Protein AF-A0A968MJY4-F1 (afdb_monomer_lite)

Sequence (87 aa):
ERTYIIDSYYGADEDVYIVYGNDNFYFDDVKTYHDGTFRFSNLVKGTYIVYALSDPSARALIPVADTIHITEDYQHIELENDLIIIK

Secondary structure (DSSP, 8-state):
---------PPSS-EEEEEETT-SS-SEEEE--TTS-----SPPSEEEEEEEEE-TTSS--EEEEEEEEE-STT-----SS------

Foldseek 3Di:
DDDDDPDDAQDFQFKKFKCFDPDPDTPDIDTAHPRNDDDDDPDDFHKMKIWGWADQDVPDTDIQIDMDGRHDPPDDDDDPDDRTHYD

pLDDT: mean 91.26, std 10.14, range [42.84, 98.0]

Radius of gyration: 13.98 Å; chains: 1; bounding box: 42×24×30 Å

Structure (mmCIF, N/CA/C/O backbone):
data_AF-A0A968MJY4-F1
#
_entry.id   AF-A0A968MJY4-F1
#
loop_
_atom_site.group_PDB
_atom_site.id
_atom_site.type_symbol
_atom_site.label_atom_id
_atom_site.label_alt_id
_atom_site.label_comp_id
_atom_site.label_asym_id
_atom_site.label_entity_id
_atom_site.label_seq_id
_atom_site.pdbx_PDB_ins_code
_atom_site.Cartn_x
_atom_site.Cartn_y
_atom_site.Cartn_z
_atom_site.occupancy
_atom_site.B_iso_or_equiv
_atom_site.auth_seq_id
_atom_site.auth_comp_id
_atom_site.auth_asym_id
_atom_site.auth_atom_id
_atom_site.pdbx_PDB_model_num
ATOM 1 N N . GLU A 1 1 ? 28.381 -2.489 -3.801 1.00 42.84 1 GLU A N 1
ATOM 2 C CA . GLU A 1 1 ? 28.111 -1.344 -4.700 1.00 42.84 1 GLU A CA 1
ATOM 3 C C . GLU A 1 1 ? 27.008 -0.488 -4.088 1.00 42.84 1 GLU A C 1
ATOM 5 O O . GLU A 1 1 ? 26.235 -1.022 -3.301 1.00 42.84 1 GLU A O 1
ATOM 10 N N . ARG A 1 2 ? 26.970 0.823 -4.359 1.00 48.16 2 ARG A N 1
ATOM 11 C CA . ARG A 1 2 ? 25.850 1.694 -3.964 1.00 48.16 2 ARG A CA 1
ATOM 12 C C . ARG A 1 2 ? 24.985 1.914 -5.199 1.00 48.16 2 ARG A C 1
ATOM 14 O O . ARG A 1 2 ? 25.474 2.477 -6.173 1.00 48.16 2 ARG A O 1
ATOM 21 N N . THR A 1 3 ? 23.748 1.438 -5.164 1.00 57.75 3 THR A N 1
ATOM 22 C CA . THR A 1 3 ? 22.758 1.713 -6.207 1.00 57.75 3 THR A CA 1
ATOM 23 C C . THR A 1 3 ? 22.215 3.120 -5.991 1.00 57.75 3 THR A C 1
ATOM 25 O O . THR A 1 3 ? 21.900 3.492 -4.861 1.00 57.75 3 THR A O 1
ATOM 28 N N . TYR A 1 4 ? 22.141 3.907 -7.059 1.00 61.91 4 TYR A N 1
ATOM 29 C CA . TYR A 1 4 ? 21.552 5.242 -7.045 1.00 61.91 4 TYR A CA 1
ATOM 30 C C . TYR A 1 4 ? 20.236 5.186 -7.814 1.00 61.91 4 TYR A C 1
ATOM 32 O O . TYR A 1 4 ? 20.186 4.595 -8.893 1.00 61.91 4 TYR A O 1
AT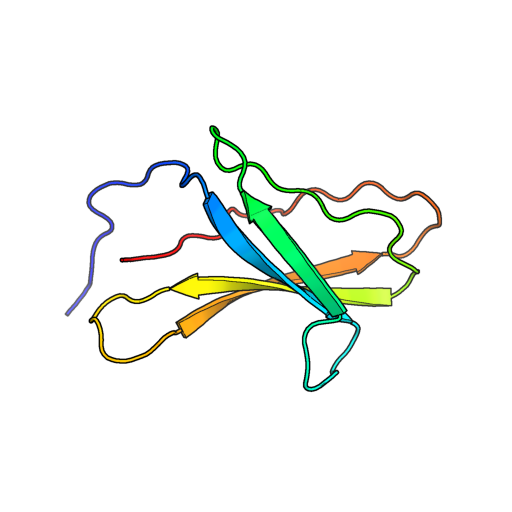OM 40 N N . ILE A 1 5 ? 19.185 5.793 -7.260 1.00 69.75 5 ILE A N 1
ATOM 41 C CA . ILE A 1 5 ? 17.947 6.038 -8.001 1.00 69.75 5 ILE A CA 1
ATOM 42 C C . ILE A 1 5 ? 18.285 7.086 -9.061 1.00 69.75 5 ILE A C 1
ATOM 44 O O . ILE A 1 5 ? 18.714 8.190 -8.724 1.00 69.75 5 ILE A O 1
ATOM 48 N N . ILE A 1 6 ? 18.180 6.701 -10.331 1.00 70.81 6 ILE A N 1
ATOM 49 C CA . ILE A 1 6 ? 18.479 7.585 -11.464 1.00 70.81 6 ILE A CA 1
ATOM 50 C C . ILE A 1 6 ? 17.286 8.477 -11.817 1.00 70.81 6 ILE A C 1
ATOM 52 O O . ILE A 1 6 ? 17.492 9.601 -12.263 1.00 70.81 6 ILE A O 1
ATOM 56 N N . ASP A 1 7 ? 16.070 7.973 -11.603 1.00 74.56 7 ASP A N 1
ATOM 57 C CA . ASP A 1 7 ? 14.802 8.649 -11.853 1.00 74.56 7 ASP A CA 1
ATOM 58 C C . ASP A 1 7 ? 13.674 7.903 -11.117 1.00 74.56 7 ASP A C 1
ATOM 60 O O . ASP A 1 7 ? 13.808 6.710 -10.826 1.00 74.56 7 ASP A O 1
ATOM 64 N N . SER A 1 8 ? 12.574 8.590 -10.819 1.00 83.25 8 SER A N 1
ATOM 65 C CA . SER A 1 8 ? 11.368 7.998 -10.232 1.00 83.25 8 SER A CA 1
ATOM 66 C C . SER A 1 8 ? 10.129 8.714 -10.749 1.00 83.25 8 SER A C 1
ATOM 68 O O . SER A 1 8 ? 10.072 9.943 -10.742 1.00 83.25 8 SER A O 1
ATOM 70 N N . TYR A 1 9 ? 9.116 7.947 -11.134 1.00 84.94 9 TYR A N 1
ATOM 71 C CA . TYR A 1 9 ? 7.825 8.454 -11.584 1.00 84.94 9 TYR A CA 1
ATOM 72 C C . TYR A 1 9 ? 6.699 7.718 -10.862 1.00 84.94 9 TYR A C 1
ATOM 74 O O . TYR A 1 9 ? 6.870 6.582 -10.419 1.00 84.94 9 TYR A O 1
ATOM 82 N N . TYR A 1 10 ? 5.539 8.360 -10.762 1.00 89.62 10 TYR A N 1
ATOM 83 C CA . TYR A 1 10 ? 4.344 7.718 -10.236 1.00 89.62 10 TYR A CA 1
ATOM 84 C C . TYR A 1 10 ? 3.866 6.625 -11.202 1.00 89.62 10 TYR A C 1
ATOM 86 O O . TYR A 1 10 ? 3.546 6.903 -12.359 1.00 89.62 10 TYR A O 1
ATOM 94 N N . GLY A 1 11 ? 3.880 5.374 -10.737 1.00 87.50 11 GLY A N 1
ATOM 95 C CA . GLY A 1 11 ? 3.524 4.203 -11.536 1.00 87.50 11 GLY A CA 1
ATOM 96 C C . GLY A 1 11 ? 2.020 3.960 -11.533 1.00 87.50 11 GLY A C 1
ATOM 97 O O . GLY A 1 11 ? 1.431 3.802 -10.467 1.00 87.50 11 GLY A O 1
ATOM 98 N N . ALA A 1 12 ? 1.407 3.918 -12.714 1.00 93.12 12 ALA A N 1
ATOM 99 C CA . ALA A 1 12 ? 0.006 3.542 -12.899 1.00 93.12 12 ALA A CA 1
ATOM 100 C C . ALA A 1 12 ? -0.152 2.022 -13.070 1.00 93.12 12 ALA A C 1
ATOM 102 O O . ALA A 1 12 ? 0.745 1.380 -13.611 1.00 93.12 12 ALA A O 1
ATOM 103 N N . ASP A 1 13 ? -1.318 1.481 -12.697 1.00 95.50 13 ASP A N 1
ATOM 104 C CA . ASP A 1 13 ? -1.653 0.047 -12.803 1.00 95.50 13 ASP A CA 1
ATOM 105 C C . ASP A 1 13 ? -0.738 -0.885 -11.975 1.00 95.50 13 ASP A C 1
ATOM 107 O O . ASP A 1 13 ? -0.632 -2.084 -12.237 1.00 95.50 13 ASP A O 1
ATOM 111 N N . GLU A 1 14 ? -0.084 -0.336 -10.952 1.00 96.06 14 GLU A N 1
ATOM 112 C CA . GLU A 1 14 ? 0.763 -1.081 -10.023 1.00 96.06 14 GLU A CA 1
ATOM 113 C C . GLU A 1 14 ? -0.077 -1.690 -8.901 1.00 96.06 14 GLU A C 1
ATOM 115 O O . GLU A 1 14 ? -0.972 -1.033 -8.366 1.00 96.06 14 GLU A O 1
ATOM 120 N N . ASP A 1 15 ? 0.211 -2.935 -8.525 1.00 97.06 15 ASP A N 1
ATOM 121 C CA . ASP A 1 15 ? -0.536 -3.622 -7.472 1.00 97.06 15 ASP A CA 1
ATOM 122 C C . ASP A 1 15 ? -0.037 -3.205 -6.079 1.00 97.06 15 ASP A C 1
ATOM 124 O O . ASP A 1 15 ? 1.151 -3.322 -5.754 1.00 97.06 15 ASP A O 1
ATOM 128 N N . VAL A 1 16 ? -0.971 -2.757 -5.241 1.00 97.81 16 VAL A N 1
ATOM 129 C CA . VAL A 1 16 ? -0.752 -2.408 -3.837 1.00 97.81 16 VAL A CA 1
ATOM 130 C C . VAL A 1 16 ? -1.654 -3.274 -2.974 1.00 97.81 16 VAL A C 1
ATOM 132 O O . VAL A 1 16 ? -2.852 -3.393 -3.213 1.00 97.81 16 VAL A O 1
ATOM 135 N N . TYR A 1 17 ? -1.075 -3.851 -1.934 1.00 97.81 17 TYR A N 1
ATOM 136 C CA . TYR A 1 17 ? -1.718 -4.801 -1.040 1.00 97.81 17 TYR A CA 1
ATOM 137 C C . TYR A 1 17 ? -1.800 -4.218 0.364 1.00 97.81 17 TYR A C 1
ATOM 139 O O . TYR A 1 17 ? -0.943 -3.429 0.772 1.00 97.81 17 TYR A O 1
ATOM 147 N N . ILE A 1 18 ? -2.791 -4.653 1.136 1.00 98.00 18 ILE A N 1
ATOM 148 C CA . ILE A 1 18 ? -2.882 -4.350 2.562 1.00 98.00 18 ILE A CA 1
ATOM 149 C C . ILE A 1 18 ? -3.079 -5.633 3.369 1.00 98.00 18 ILE A C 1
ATOM 151 O O . ILE A 1 18 ? -3.893 -6.481 3.018 1.00 98.00 18 ILE A O 1
ATOM 155 N N . VAL A 1 19 ? -2.339 -5.790 4.464 1.00 97.81 19 VAL A N 1
ATOM 156 C CA . VAL A 1 19 ? -2.443 -6.908 5.417 1.00 97.81 19 VAL A CA 1
ATOM 157 C C . VAL A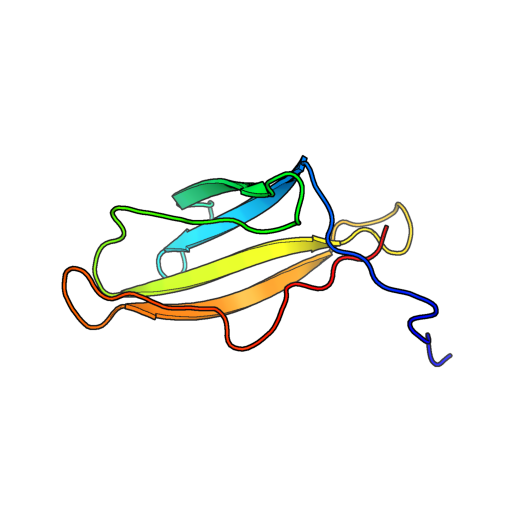 1 19 ? -2.965 -6.367 6.735 1.00 97.81 19 VAL A C 1
ATOM 159 O O . VAL A 1 19 ? -2.488 -5.334 7.202 1.00 97.81 19 VAL A O 1
ATOM 162 N N . TYR A 1 20 ? -3.914 -7.065 7.353 1.00 97.25 20 TYR A N 1
ATOM 163 C CA . TYR A 1 20 ? -4.403 -6.724 8.684 1.00 97.25 20 TYR A CA 1
ATOM 164 C C . TYR A 1 20 ? -3.630 -7.490 9.765 1.00 97.25 20 TYR A C 1
ATOM 166 O O . TYR A 1 20 ? -3.532 -8.716 9.737 1.00 97.25 20 TYR A O 1
ATOM 174 N N . GLY A 1 21 ? -3.074 -6.766 10.737 1.00 94.31 21 GLY A N 1
ATOM 175 C CA . GLY A 1 21 ? -2.276 -7.346 11.813 1.00 94.31 21 GLY A CA 1
ATOM 176 C C . GLY A 1 21 ? -1.060 -8.119 11.292 1.00 94.31 21 GLY A C 1
ATOM 177 O O . GLY A 1 21 ? -0.206 -7.555 10.617 1.00 94.31 21 GLY A O 1
ATOM 178 N N . ASN A 1 22 ? -0.990 -9.409 11.634 1.00 92.25 22 ASN A N 1
ATOM 179 C CA . ASN A 1 22 ? 0.088 -10.326 11.241 1.00 92.25 22 ASN A CA 1
ATOM 180 C C . ASN A 1 22 ? -0.445 -11.497 10.398 1.00 92.25 22 ASN A C 1
ATOM 182 O O . ASN A 1 22 ? 0.081 -12.610 10.488 1.00 92.25 22 ASN A O 1
ATOM 186 N N . ASP A 1 23 ? -1.533 -11.285 9.655 1.00 93.00 23 ASP A N 1
ATOM 187 C CA . ASP A 1 23 ? -2.084 -12.334 8.803 1.00 93.00 23 ASP A CA 1
ATOM 188 C C . ASP A 1 23 ? -1.088 -12.755 7.715 1.00 93.00 23 ASP A C 1
ATOM 190 O O . ASP A 1 23 ? -0.293 -11.969 7.203 1.00 93.00 23 ASP A O 1
ATOM 194 N N . ASN A 1 24 ? -1.135 -14.038 7.352 1.00 89.06 24 ASN A N 1
ATOM 195 C CA . ASN A 1 24 ? -0.248 -14.608 6.331 1.00 89.06 24 ASN A CA 1
ATOM 196 C C . ASN A 1 24 ? -0.667 -14.245 4.896 1.00 89.06 24 ASN A C 1
ATOM 198 O O . ASN A 1 24 ? 0.071 -14.527 3.954 1.00 89.06 24 ASN A O 1
ATOM 202 N N . PHE A 1 25 ? -1.864 -13.686 4.727 1.00 92.25 25 PHE A N 1
ATOM 203 C CA . PHE A 1 25 ? -2.444 -13.321 3.440 1.00 92.25 25 PHE A CA 1
ATOM 204 C C . PHE A 1 25 ? -2.863 -11.856 3.469 1.00 92.25 25 PHE A C 1
ATOM 206 O O . PHE A 1 25 ? -3.186 -11.317 4.529 1.00 92.25 25 PHE A O 1
ATOM 213 N N . TYR A 1 26 ? -2.866 -11.223 2.298 1.00 93.12 26 TYR A N 1
ATOM 214 C CA . TYR A 1 26 ? -3.390 -9.873 2.164 1.00 93.12 26 TYR A CA 1
ATOM 215 C C . TYR A 1 26 ? -4.899 -9.863 2.444 1.00 93.12 26 TYR A C 1
ATOM 217 O O . TYR A 1 26 ? -5.625 -10.800 2.109 1.00 93.12 26 TYR A O 1
ATOM 225 N N . PHE A 1 27 ? -5.340 -8.806 3.115 1.00 95.06 27 PHE A N 1
ATOM 226 C CA . PHE A 1 27 ? -6.735 -8.535 3.428 1.00 95.06 27 PHE A CA 1
ATOM 227 C C . PHE A 1 27 ? -7.478 -7.990 2.204 1.00 95.06 27 PHE A C 1
ATOM 229 O O . PHE A 1 27 ? -8.606 -8.402 1.946 1.00 95.06 27 PHE A O 1
ATOM 236 N N . ASP A 1 28 ? -6.836 -7.086 1.460 1.00 97.44 28 ASP A N 1
ATOM 237 C CA . ASP A 1 28 ? -7.373 -6.467 0.244 1.00 97.44 28 ASP A CA 1
ATOM 238 C C . ASP A 1 28 ? -6.229 -6.033 -0.693 1.00 97.44 28 ASP A C 1
ATOM 240 O O . ASP A 1 28 ? -5.070 -5.930 -0.265 1.00 97.44 28 ASP A O 1
ATOM 244 N N . ASP A 1 29 ? -6.551 -5.775 -1.958 1.00 97.56 29 ASP A N 1
ATOM 245 C CA . ASP A 1 29 ? -5.622 -5.287 -2.978 1.00 97.56 29 ASP A CA 1
ATOM 246 C C . ASP A 1 29 ? -6.281 -4.267 -3.916 1.00 97.56 29 ASP A C 1
ATOM 248 O O . ASP A 1 29 ? -7.476 -4.316 -4.206 1.00 97.56 29 ASP A O 1
ATOM 252 N N . VAL A 1 30 ? -5.490 -3.294 -4.367 1.00 97.81 30 VAL A N 1
ATOM 253 C CA . VAL A 1 30 ? -5.915 -2.269 -5.321 1.00 97.81 30 VAL A CA 1
ATOM 254 C C . VAL A 1 30 ? -4.812 -2.000 -6.329 1.00 97.81 30 VAL A C 1
ATOM 256 O O . VAL A 1 30 ? -3.627 -2.166 -6.049 1.00 97.81 30 VAL A O 1
ATOM 259 N N . LYS A 1 31 ? -5.211 -1.501 -7.495 1.00 97.75 31 LYS A N 1
ATOM 260 C CA . LYS A 1 31 ? -4.286 -0.980 -8.497 1.00 97.75 31 LYS A CA 1
ATOM 261 C C . LYS A 1 31 ? -4.143 0.525 -8.358 1.00 97.75 31 LYS A C 1
ATOM 263 O O . LYS A 1 31 ? -5.134 1.219 -8.109 1.00 97.75 31 LYS A O 1
ATOM 268 N N . THR A 1 32 ? -2.929 1.032 -8.541 1.00 97.38 32 THR A N 1
ATOM 269 C CA . THR A 1 32 ? -2.695 2.473 -8.591 1.00 97.38 32 THR A CA 1
ATOM 270 C C . THR A 1 32 ? -3.412 3.097 -9.785 1.00 97.38 32 THR A C 1
ATOM 272 O O . THR A 1 32 ? -3.523 2.521 -10.874 1.00 97.38 32 THR A O 1
ATOM 275 N N . TYR A 1 33 ? -3.916 4.307 -9.581 1.00 96.75 33 TYR A N 1
ATOM 276 C CA . TYR A 1 33 ? -4.552 5.100 -10.614 1.00 96.75 33 TYR A CA 1
ATOM 277 C C . TYR A 1 33 ? -3.510 5.687 -11.580 1.00 96.75 33 TYR A C 1
ATOM 279 O O . TYR A 1 33 ? -2.306 5.521 -11.397 1.00 96.75 33 TYR A O 1
ATOM 287 N N . HIS A 1 34 ? -3.960 6.373 -12.637 1.00 93.94 34 HIS A N 1
ATOM 288 C CA . HIS A 1 34 ? -3.078 6.910 -13.690 1.00 93.94 34 HIS A CA 1
ATOM 289 C C . HIS A 1 34 ? -1.962 7.850 -13.190 1.00 93.94 34 HIS A C 1
ATOM 291 O O . HIS A 1 34 ? -0.987 8.070 -13.902 1.00 93.94 34 HIS A O 1
ATOM 297 N N . ASP A 1 35 ? -2.123 8.413 -11.995 1.00 93.50 35 ASP A N 1
ATOM 298 C CA . ASP A 1 35 ? -1.195 9.312 -11.312 1.00 93.50 35 ASP A CA 1
ATOM 299 C C . ASP A 1 35 ? -0.439 8.628 -10.158 1.00 93.50 35 ASP A C 1
ATOM 301 O O . ASP A 1 35 ? 0.176 9.304 -9.342 1.00 93.50 35 ASP A O 1
ATOM 305 N N . GLY A 1 36 ? -0.500 7.296 -10.068 1.00 94.38 36 GLY A N 1
ATOM 306 C CA . GLY A 1 36 ? 0.127 6.486 -9.022 1.00 94.38 36 GLY A CA 1
ATOM 307 C C . GLY A 1 36 ? -0.584 6.497 -7.672 1.00 94.38 36 GLY A C 1
ATOM 308 O O . GLY A 1 36 ? -0.155 5.793 -6.759 1.00 94.38 36 GLY A O 1
ATOM 309 N N . THR A 1 37 ? -1.680 7.243 -7.528 1.00 96.25 37 THR A N 1
ATOM 310 C CA . THR A 1 37 ? -2.437 7.269 -6.274 1.00 96.25 37 THR A CA 1
ATOM 311 C C . THR A 1 37 ? -3.225 5.978 -6.073 1.00 96.25 37 THR A C 1
ATOM 313 O O . THR A 1 37 ? -3.670 5.337 -7.023 1.00 96.25 37 THR A O 1
ATOM 316 N N . PHE A 1 38 ? -3.429 5.581 -4.822 1.00 96.88 38 PHE A N 1
ATOM 317 C CA . PHE A 1 38 ? -4.267 4.440 -4.468 1.00 96.88 38 PHE A CA 1
ATOM 318 C C . PHE A 1 38 ? -5.007 4.724 -3.164 1.00 96.88 38 PHE A C 1
ATOM 320 O O . PHE A 1 38 ? -4.660 5.640 -2.417 1.00 96.88 38 PHE A O 1
ATOM 327 N N . ARG A 1 39 ? -6.057 3.948 -2.887 1.00 96.69 39 ARG A N 1
ATOM 328 C CA . ARG A 1 39 ? -6.841 4.110 -1.664 1.00 96.69 39 ARG A CA 1
ATOM 329 C C . ARG A 1 39 ? -7.500 2.807 -1.247 1.00 96.69 39 ARG A C 1
ATOM 331 O O . ARG A 1 39 ? -8.241 2.215 -2.023 1.00 96.69 39 ARG A O 1
ATOM 338 N N . PHE A 1 40 ? -7.340 2.467 0.026 1.00 96.62 40 PHE A N 1
ATOM 339 C CA . PHE A 1 40 ? -8.166 1.476 0.709 1.00 96.62 40 PHE A CA 1
ATOM 340 C C . PHE A 1 40 ? -9.306 2.169 1.461 1.00 96.62 40 PHE A C 1
ATOM 342 O O . PHE A 1 40 ? -9.178 3.306 1.925 1.00 96.62 40 PHE A O 1
ATOM 349 N N . SER A 1 41 ? -10.455 1.505 1.563 1.00 95.31 41 SER A N 1
ATOM 350 C CA . SER A 1 41 ? -11.636 2.041 2.248 1.00 95.31 41 SER A CA 1
ATOM 351 C C . SER A 1 41 ? -12.302 0.969 3.103 1.00 95.31 41 SER A C 1
ATOM 353 O O . SER A 1 41 ? -12.066 -0.216 2.904 1.00 95.31 41 SER A O 1
ATOM 355 N N . ASN A 1 42 ? -13.140 1.387 4.057 1.00 93.06 42 ASN A N 1
ATOM 356 C CA . ASN A 1 42 ? -13.865 0.487 4.966 1.00 93.06 42 ASN A CA 1
ATOM 357 C C . ASN A 1 42 ? -12.959 -0.396 5.847 1.00 93.06 42 ASN A C 1
ATOM 359 O O . ASN A 1 42 ? -13.343 -1.501 6.227 1.00 93.06 42 ASN A O 1
ATOM 363 N N . LEU A 1 43 ? -11.772 0.103 6.196 1.00 94.94 43 LEU A N 1
ATOM 364 C CA . LEU A 1 43 ? -10.866 -0.564 7.124 1.00 94.94 43 LEU A CA 1
ATOM 365 C C . LEU A 1 43 ? -11.366 -0.411 8.566 1.00 94.94 43 LEU A C 1
ATOM 367 O O . LEU A 1 43 ? -11.797 0.666 8.982 1.00 94.94 43 LEU A O 1
ATOM 371 N N . VAL A 1 44 ? -11.296 -1.495 9.337 1.00 94.31 44 VAL A N 1
ATOM 372 C CA . VAL A 1 44 ? -11.584 -1.474 10.778 1.00 94.31 44 VAL A CA 1
ATOM 373 C C . VAL A 1 44 ? -10.370 -0.977 11.562 1.00 94.31 44 VAL A C 1
ATOM 375 O O . VAL A 1 44 ? -9.248 -1.016 11.062 1.00 94.31 44 VAL A O 1
ATOM 378 N N . LYS A 1 45 ? -10.572 -0.537 12.806 1.00 97.00 45 LYS A N 1
ATOM 379 C CA . LYS A 1 45 ? -9.472 -0.152 13.703 1.00 97.00 45 LYS A CA 1
ATOM 380 C C . LYS A 1 45 ? -8.452 -1.280 13.860 1.00 97.00 45 LYS A C 1
ATOM 382 O O . LYS A 1 45 ? -8.832 -2.430 14.067 1.00 97.00 45 LYS A O 1
ATOM 387 N N . GLY A 1 46 ? -7.175 -0.919 13.848 1.00 96.50 46 GLY A N 1
ATOM 388 C CA . GLY A 1 46 ? -6.052 -1.816 14.088 1.00 96.50 46 GLY A CA 1
ATOM 389 C C . GLY A 1 46 ? -4.815 -1.443 13.277 1.00 96.50 46 GLY A C 1
ATOM 390 O O . GLY A 1 46 ? -4.735 -0.363 12.688 1.00 96.50 46 GLY A O 1
ATOM 391 N N . THR A 1 47 ? -3.834 -2.338 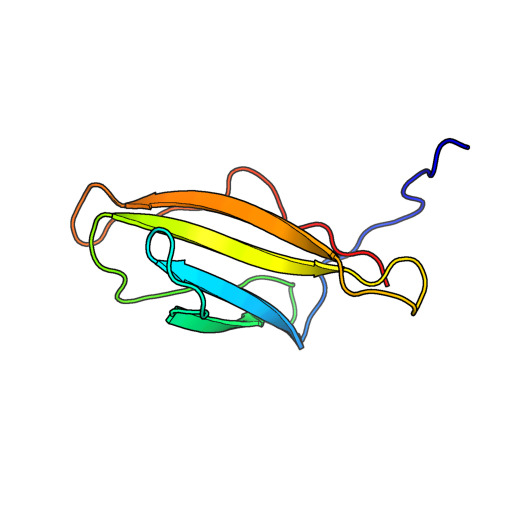13.292 1.00 97.56 47 THR A N 1
ATOM 392 C CA . THR A 1 47 ? -2.564 -2.171 12.578 1.00 97.56 47 THR A CA 1
ATOM 393 C C . THR A 1 47 ? -2.654 -2.826 11.212 1.00 97.56 47 THR A C 1
ATOM 395 O O . THR A 1 47 ? -3.128 -3.957 11.105 1.00 97.56 47 THR A O 1
ATOM 398 N N . TYR A 1 48 ? -2.162 -2.135 10.190 1.00 97.25 48 TYR A N 1
ATOM 399 C CA . TYR A 1 48 ? -2.073 -2.664 8.839 1.00 97.25 48 TYR A CA 1
ATOM 400 C C . TYR A 1 48 ? -0.673 -2.486 8.277 1.00 97.25 48 TYR A C 1
ATOM 402 O O . TYR A 1 48 ? 0.007 -1.506 8.579 1.00 97.25 48 TYR A O 1
ATOM 410 N N . ILE A 1 49 ? -0.285 -3.416 7.413 1.00 96.94 49 ILE A N 1
ATOM 411 C CA . ILE A 1 49 ? 0.912 -3.310 6.585 1.00 96.94 49 ILE A CA 1
ATOM 412 C C . ILE A 1 49 ? 0.441 -3.086 5.153 1.00 96.94 49 ILE A C 1
ATOM 414 O O . ILE A 1 49 ? -0.229 -3.948 4.589 1.00 96.94 49 ILE A O 1
ATOM 418 N N . VAL A 1 50 ? 0.778 -1.939 4.575 1.00 97.25 50 VAL A N 1
ATOM 419 C CA . VAL A 1 50 ? 0.529 -1.632 3.163 1.00 97.25 50 VAL A CA 1
ATOM 420 C C . VAL A 1 50 ? 1.817 -1.899 2.402 1.00 97.25 50 VAL A C 1
ATOM 422 O O . VAL A 1 50 ? 2.871 -1.448 2.840 1.00 97.25 50 VAL A O 1
ATOM 425 N N . TYR A 1 51 ? 1.772 -2.630 1.290 1.00 96.88 51 TYR A N 1
ATOM 426 C CA . TYR A 1 51 ? 2.981 -2.924 0.526 1.00 96.88 51 TYR A CA 1
ATOM 427 C C . TYR A 1 51 ? 2.744 -3.054 -0.975 1.00 96.88 51 TYR A C 1
ATOM 429 O O . TYR A 1 51 ? 1.659 -3.405 -1.425 1.00 96.88 51 TYR A O 1
ATOM 437 N N . ALA A 1 52 ? 3.805 -2.828 -1.743 1.00 97.12 52 ALA A N 1
ATOM 438 C CA . ALA A 1 52 ? 3.891 -3.125 -3.169 1.00 97.12 52 ALA A CA 1
ATOM 439 C C . ALA A 1 52 ? 5.107 -4.024 -3.440 1.00 97.12 52 ALA A C 1
ATOM 441 O O . ALA A 1 52 ? 6.008 -4.136 -2.603 1.00 97.12 52 ALA A O 1
ATOM 442 N N . LEU A 1 53 ? 5.141 -4.693 -4.592 1.00 95.50 53 LEU A N 1
ATOM 443 C CA . LEU A 1 53 ? 6.227 -5.607 -4.953 1.00 95.50 53 LEU A CA 1
ATOM 444 C C . LEU A 1 53 ? 7.201 -4.938 -5.927 1.00 95.50 53 LEU A C 1
ATOM 446 O O . LEU A 1 53 ? 6.833 -4.528 -7.022 1.00 95.50 53 LEU A O 1
ATOM 450 N N . SER A 1 54 ? 8.460 -4.862 -5.514 1.00 94.12 54 SER A N 1
ATOM 451 C CA . SER A 1 54 ? 9.590 -4.382 -6.304 1.00 94.12 54 SER A CA 1
ATOM 452 C C . SER A 1 54 ? 10.327 -5.566 -6.930 1.00 94.12 54 SER A C 1
ATOM 454 O O . SER A 1 54 ? 10.526 -6.582 -6.268 1.00 94.12 54 SER A O 1
ATOM 456 N N . ASP A 1 55 ? 10.768 -5.445 -8.177 1.00 93.06 55 ASP A N 1
ATOM 457 C CA . ASP A 1 55 ? 11.558 -6.451 -8.888 1.00 93.06 55 ASP A CA 1
ATOM 458 C C . ASP A 1 55 ? 12.855 -5.853 -9.462 1.00 93.06 55 ASP A C 1
ATOM 460 O O . ASP A 1 55 ? 13.007 -5.700 -10.672 1.00 93.06 55 ASP A O 1
ATOM 464 N N . PRO A 1 56 ? 13.851 -5.527 -8.621 1.00 88.75 56 PRO A N 1
ATOM 465 C CA . PRO A 1 56 ? 15.053 -4.824 -9.072 1.00 88.75 56 PRO A CA 1
ATOM 466 C C . PRO A 1 56 ? 15.990 -5.666 -9.951 1.00 88.75 56 PRO A C 1
ATOM 468 O O . PRO A 1 56 ? 17.011 -5.162 -10.417 1.00 88.75 56 PRO A O 1
ATOM 471 N N . SER A 1 57 ? 15.742 -6.973 -10.097 1.00 88.81 57 SER A N 1
ATOM 472 C CA . SER A 1 57 ? 16.665 -7.869 -10.810 1.00 88.81 57 SER A CA 1
ATOM 473 C C . SER A 1 57 ? 15.999 -8.974 -11.630 1.00 88.81 57 SER A C 1
ATOM 475 O O . SER A 1 57 ? 16.708 -9.870 -12.095 1.00 88.81 57 SER A O 1
ATOM 477 N N . ALA A 1 58 ? 14.674 -8.941 -11.806 1.00 84.25 58 ALA A N 1
ATOM 478 C CA . ALA A 1 58 ? 13.873 -9.978 -12.468 1.00 84.25 58 ALA A CA 1
ATOM 479 C C . ALA A 1 58 ? 14.029 -11.388 -11.862 1.00 84.25 58 ALA A C 1
ATOM 481 O O . ALA A 1 58 ? 13.830 -12.405 -12.530 1.00 84.25 58 ALA A O 1
ATOM 482 N N . ARG A 1 59 ? 14.472 -11.471 -10.604 1.00 86.69 59 ARG A N 1
ATOM 483 C CA . ARG A 1 59 ? 14.796 -12.736 -9.915 1.00 86.69 59 ARG A CA 1
ATOM 484 C C . ARG A 1 59 ? 13.931 -12.986 -8.698 1.00 86.69 59 ARG A C 1
ATOM 486 O O . ARG A 1 59 ? 13.742 -14.141 -8.325 1.00 86.69 59 ARG A O 1
ATOM 493 N N . ALA A 1 60 ? 13.486 -11.921 -8.046 1.00 89.06 60 ALA A N 1
ATOM 494 C CA . ALA A 1 60 ? 12.731 -12.002 -6.816 1.00 89.06 60 ALA A CA 1
ATOM 495 C C . ALA A 1 60 ? 11.895 -10.739 -6.656 1.00 89.06 60 ALA A C 1
ATOM 497 O O . ALA A 1 60 ? 12.408 -9.632 -6.817 1.00 89.06 60 ALA A O 1
ATOM 498 N N . LEU A 1 61 ? 10.643 -10.938 -6.260 1.00 93.06 61 LEU A N 1
ATOM 499 C CA . LEU A 1 61 ? 9.785 -9.859 -5.805 1.00 93.06 61 LEU A CA 1
ATOM 500 C C . LEU A 1 61 ? 10.130 -9.544 -4.348 1.00 93.06 61 LEU A C 1
ATOM 502 O O . LEU A 1 61 ? 10.144 -10.434 -3.495 1.00 93.06 61 LEU A O 1
ATOM 506 N N . ILE A 1 62 ? 10.433 -8.282 -4.079 1.00 94.19 62 ILE A N 1
ATOM 507 C CA . ILE A 1 62 ? 10.796 -7.758 -2.767 1.00 94.19 62 ILE A CA 1
ATOM 508 C C . ILE A 1 62 ? 9.689 -6.792 -2.335 1.00 94.19 62 ILE A C 1
ATOM 510 O O . ILE A 1 62 ? 9.444 -5.814 -3.043 1.00 94.19 62 ILE A O 1
ATOM 514 N N . PRO A 1 63 ? 9.015 -7.024 -1.197 1.00 94.75 63 PRO A N 1
ATOM 515 C CA . PRO A 1 63 ? 7.996 -6.105 -0.722 1.00 94.75 63 PRO A CA 1
ATOM 516 C C . PRO A 1 63 ? 8.625 -4.793 -0.242 1.00 94.75 63 PRO A C 1
ATOM 518 O O . PRO A 1 63 ? 9.581 -4.792 0.537 1.00 94.75 63 PRO A O 1
ATOM 521 N N . VAL A 1 64 ? 8.053 -3.681 -0.688 1.00 95.81 64 VAL A N 1
ATOM 522 C CA . VAL A 1 64 ? 8.286 -2.334 -0.163 1.00 95.81 64 VAL A CA 1
ATOM 523 C C . VAL A 1 64 ? 7.036 -1.971 0.617 1.00 95.81 64 VAL A C 1
ATOM 525 O O . VAL A 1 64 ? 5.955 -1.922 0.035 1.00 95.81 64 VAL A O 1
ATOM 528 N N . ALA A 1 65 ? 7.174 -1.809 1.931 1.00 95.50 65 ALA A N 1
ATOM 529 C CA . ALA A 1 65 ? 6.046 -1.785 2.850 1.00 95.50 65 ALA A CA 1
ATOM 530 C C . ALA A 1 65 ? 6.123 -0.624 3.841 1.00 95.50 65 ALA A C 1
ATOM 532 O O . ALA A 1 65 ? 7.215 -0.232 4.255 1.00 95.50 65 ALA A O 1
ATOM 533 N N . ASP A 1 66 ? 4.955 -0.162 4.271 1.00 96.00 66 ASP A N 1
ATOM 534 C CA . ASP A 1 66 ? 4.776 0.782 5.367 1.00 96.00 66 ASP A CA 1
ATOM 535 C C . ASP A 1 66 ? 3.714 0.263 6.349 1.00 96.00 66 ASP A C 1
ATOM 537 O O . ASP A 1 66 ? 2.825 -0.511 5.985 1.00 96.00 66 ASP A O 1
ATOM 541 N N . THR A 1 67 ? 3.826 0.647 7.619 1.00 95.94 67 THR A N 1
ATOM 542 C CA . THR A 1 67 ? 2.909 0.217 8.682 1.00 95.94 67 THR A CA 1
ATOM 543 C C . THR A 1 67 ? 2.072 1.386 9.165 1.00 95.94 67 THR A C 1
ATOM 545 O O . THR A 1 67 ? 2.595 2.362 9.695 1.00 95.94 67 THR A O 1
ATOM 548 N N . ILE A 1 68 ? 0.752 1.244 9.077 1.00 96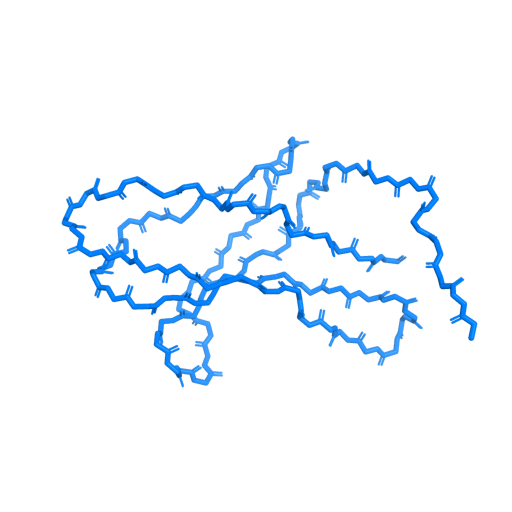.00 68 ILE A N 1
ATOM 549 C CA . ILE A 1 68 ? -0.203 2.258 9.523 1.00 96.00 68 ILE A CA 1
ATOM 550 C C . ILE A 1 68 ? -1.045 1.759 10.694 1.00 96.00 68 ILE A C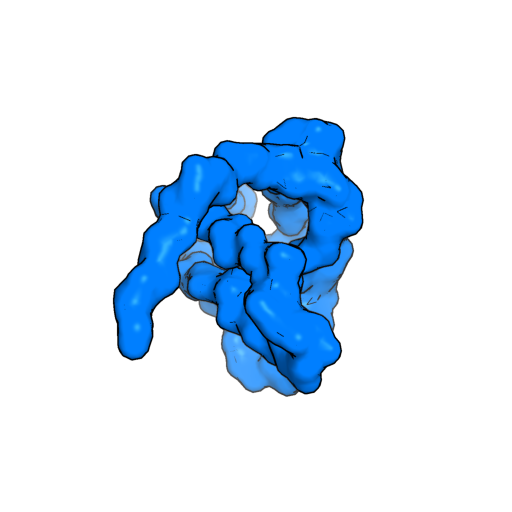 1
ATOM 552 O O . ILE A 1 68 ? -1.275 0.561 10.872 1.00 96.00 68 ILE A O 1
ATOM 556 N N . HIS A 1 69 ? -1.535 2.707 11.490 1.00 96.75 69 HIS A N 1
ATOM 557 C CA . HIS A 1 69 ? -2.362 2.440 12.661 1.00 96.75 69 HIS A CA 1
ATOM 558 C C . HIS A 1 69 ? -3.672 3.215 12.555 1.00 96.75 69 HIS A C 1
ATOM 560 O O . HIS A 1 69 ? -3.675 4.441 12.641 1.00 96.75 69 HIS A O 1
ATOM 566 N N . ILE A 1 70 ? -4.783 2.494 12.409 1.00 96.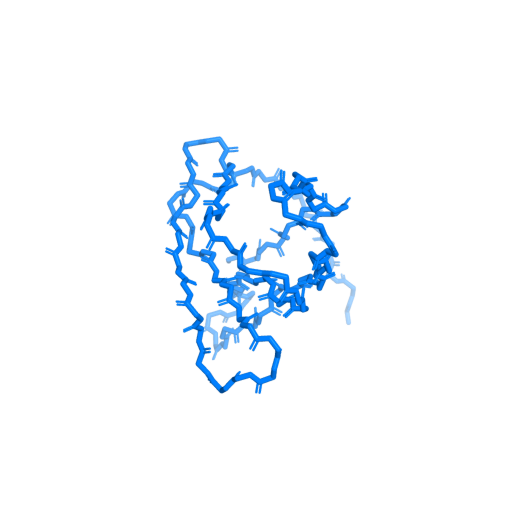44 70 ILE A N 1
ATOM 567 C CA . ILE A 1 70 ? -6.129 3.068 12.435 1.00 96.44 70 ILE A CA 1
ATOM 568 C C . ILE A 1 70 ? -6.648 2.991 13.867 1.00 96.44 70 ILE A C 1
ATOM 570 O O . ILE A 1 70 ? -6.950 1.910 14.378 1.00 96.44 70 ILE A O 1
ATOM 574 N N . THR A 1 71 ? -6.739 4.139 14.527 1.00 96.88 71 THR A N 1
ATOM 575 C CA . THR A 1 71 ? -7.119 4.261 15.940 1.00 96.88 71 THR A CA 1
ATOM 576 C C . THR A 1 71 ? -8.564 4.713 16.128 1.00 96.88 71 THR A C 1
ATOM 578 O O . THR A 1 71 ? -9.155 4.460 17.179 1.00 96.88 71 THR A O 1
ATOM 581 N N . GLU A 1 72 ? -9.161 5.343 15.114 1.00 95.56 72 GLU A N 1
ATOM 582 C CA . GLU A 1 72 ? -10.496 5.946 15.184 1.00 95.56 72 GLU A CA 1
ATOM 583 C C . GLU A 1 72 ? -11.403 5.487 14.035 1.00 95.56 72 GLU A C 1
ATOM 585 O O . GLU A 1 72 ? -10.938 5.062 12.979 1.00 95.56 72 GLU A O 1
ATOM 590 N N . ASP A 1 73 ? -12.722 5.552 14.249 1.00 93.25 73 ASP A N 1
ATOM 591 C CA . ASP A 1 73 ? -13.679 5.253 13.180 1.00 93.25 73 ASP A CA 1
ATOM 592 C C . ASP A 1 73 ? -13.670 6.400 12.163 1.00 93.25 73 ASP A C 1
ATOM 594 O O . ASP A 1 73 ? -13.630 7.568 12.547 1.00 93.25 73 ASP A O 1
ATOM 598 N N . TYR A 1 74 ? -13.740 6.071 10.870 1.00 90.75 74 TYR A N 1
ATOM 599 C CA . TYR A 1 74 ? -13.686 7.039 9.761 1.00 90.75 74 TYR A CA 1
ATOM 600 C C . TYR A 1 74 ? -12.390 7.867 9.680 1.00 90.75 74 TYR A C 1
ATOM 602 O O . TYR A 1 74 ? -12.372 8.917 9.035 1.00 90.75 74 TYR A O 1
ATOM 610 N N . GLN A 1 75 ? -11.302 7.402 10.298 1.00 93.62 75 GLN A N 1
ATOM 611 C CA . GLN A 1 75 ? -10.003 8.063 10.222 1.00 93.62 75 GLN A CA 1
ATOM 612 C C . GLN A 1 75 ? -9.479 8.098 8.779 1.00 93.62 75 GLN A C 1
ATOM 614 O O . GLN A 1 75 ? -9.514 7.095 8.064 1.00 93.62 75 GLN A O 1
ATOM 619 N N . HIS A 1 76 ? -8.960 9.255 8.367 1.00 93.06 76 HIS A N 1
ATOM 620 C CA . HIS A 1 76 ? -8.207 9.407 7.126 1.00 93.06 76 HIS A CA 1
ATOM 621 C C . HIS A 1 76 ? -6.711 9.357 7.440 1.00 93.06 76 HIS A C 1
ATOM 623 O O . HIS A 1 76 ? -6.245 10.097 8.307 1.00 93.06 76 HIS A O 1
ATOM 629 N N . ILE A 1 77 ? -5.979 8.485 6.751 1.00 93.94 77 ILE A N 1
ATOM 630 C CA . ILE A 1 77 ? -4.528 8.338 6.880 1.00 93.94 77 ILE A CA 1
ATOM 631 C C . ILE A 1 77 ? -3.929 8.466 5.486 1.00 93.94 77 ILE A C 1
ATOM 633 O O . ILE A 1 77 ? -4.391 7.814 4.550 1.00 93.94 77 ILE A O 1
ATOM 637 N N . GLU A 1 78 ? -2.900 9.295 5.376 1.00 94.94 78 GLU A N 1
ATOM 638 C CA . GLU A 1 78 ? -2.006 9.352 4.223 1.00 94.94 78 GLU A CA 1
ATOM 639 C C . GLU A 1 78 ? -0.690 8.692 4.631 1.00 94.94 78 GLU A C 1
ATOM 641 O O . GLU A 1 78 ? -0.276 8.814 5.788 1.00 94.94 78 GLU A O 1
ATOM 646 N N . LEU A 1 79 ? -0.060 7.956 3.714 1.00 92.75 79 LEU A N 1
ATOM 647 C CA . LEU A 1 79 ? 1.257 7.390 3.988 1.00 92.75 79 LEU A CA 1
ATOM 648 C C . LEU A 1 79 ? 2.267 8.524 4.162 1.00 92.75 79 LEU A C 1
ATOM 650 O O . LEU A 1 79 ? 2.256 9.491 3.401 1.00 92.75 79 LEU A O 1
ATOM 654 N N . GLU A 1 80 ? 3.147 8.401 5.155 1.00 90.38 80 GLU A N 1
ATOM 655 C CA . GLU A 1 80 ? 4.192 9.405 5.381 1.00 90.38 80 GLU A CA 1
ATOM 656 C C . GLU A 1 80 ? 5.220 9.410 4.244 1.00 90.38 80 GLU A C 1
ATOM 658 O O . GLU A 1 80 ? 5.805 10.451 3.943 1.00 90.38 80 GLU A O 1
ATOM 663 N N . ASN A 1 81 ? 5.440 8.249 3.620 1.00 88.56 81 ASN A N 1
ATOM 664 C CA . ASN A 1 81 ? 6.377 8.068 2.520 1.00 88.56 81 ASN A CA 1
ATOM 665 C C . ASN A 1 81 ? 5.722 7.311 1.361 1.00 88.56 81 ASN A C 1
ATOM 667 O O . ASN A 1 81 ? 4.919 6.400 1.566 1.00 88.56 81 ASN A O 1
ATOM 671 N N . ASP A 1 82 ? 6.141 7.641 0.142 1.00 92.00 82 ASP A N 1
ATOM 672 C CA . ASP A 1 82 ? 5.742 6.911 -1.058 1.00 92.00 82 ASP A CA 1
ATOM 673 C C . ASP A 1 82 ? 6.350 5.497 -1.077 1.00 92.00 82 ASP A C 1
ATOM 675 O O . ASP A 1 82 ? 7.500 5.274 -0.681 1.00 92.00 82 ASP A O 1
ATOM 679 N N . LEU A 1 83 ? 5.598 4.532 -1.612 1.00 93.19 83 LEU A N 1
ATOM 680 C CA . LEU A 1 83 ? 6.109 3.190 -1.884 1.00 93.19 83 LEU A CA 1
ATOM 681 C C . LEU A 1 83 ? 6.940 3.207 -3.173 1.00 93.19 83 LEU A C 1
ATOM 683 O O . LEU A 1 83 ? 6.404 3.194 -4.280 1.00 93.19 83 LEU A O 1
ATOM 687 N N . ILE A 1 84 ? 8.265 3.220 -3.036 1.00 93.25 84 ILE A N 1
ATOM 688 C CA . ILE A 1 84 ? 9.179 3.228 -4.185 1.00 93.25 84 ILE A CA 1
ATOM 689 C C . ILE A 1 84 ? 9.469 1.797 -4.644 1.00 93.25 84 ILE A C 1
ATOM 691 O O . ILE A 1 84 ? 10.275 1.093 -4.033 1.00 93.25 84 ILE A O 1
ATOM 695 N N . ILE A 1 85 ? 8.850 1.379 -5.747 1.00 91.81 85 ILE A N 1
ATOM 696 C CA . ILE A 1 85 ? 9.156 0.107 -6.415 1.00 91.81 85 ILE A CA 1
ATOM 697 C C . ILE A 1 85 ? 10.213 0.294 -7.511 1.00 91.81 85 ILE A C 1
ATOM 699 O O . ILE A 1 85 ? 10.280 1.329 -8.171 1.00 91.81 85 ILE A O 1
ATOM 703 N N . ILE A 1 86 ? 11.051 -0.722 -7.704 1.00 90.44 86 ILE A N 1
ATOM 704 C CA . ILE A 1 86 ? 12.058 -0.799 -8.767 1.00 90.44 86 ILE A CA 1
ATOM 705 C C . ILE A 1 86 ? 11.609 -1.910 -9.716 1.00 90.44 86 ILE A C 1
ATOM 707 O O . ILE A 1 86 ? 11.167 -2.957 -9.250 1.00 90.44 86 ILE A O 1
ATOM 711 N N . LYS A 1 87 ? 11.715 -1.687 -11.023 1.00 83.25 87 LYS A N 1
ATOM 712 C CA . LYS A 1 87 ? 11.448 -2.680 -12.071 1.00 83.25 87 LYS A CA 1
ATOM 713 C C . LYS A 1 87 ? 12.672 -2.876 -12.956 1.00 83.25 87 LYS A C 1
ATOM 715 O O . LYS A 1 87 ? 13.531 -1.962 -12.964 1.00 83.25 87 LYS A O 1
#